Protein AF-A0A1F2XUT4-F1 (afdb_monomer_lite)

Secondary structure (DSSP, 8-state):
--------TT-HHHHHHHHHHHHHHHHHHHHHHHHHHHHHHHHHHHHHHHH-HHHHHHHHHHH-TTEEEPEEEEEEEEEEEEE-TTS-SSS--EEEEEEEEEEEETTEEEEEEEEEEEEEE--STT--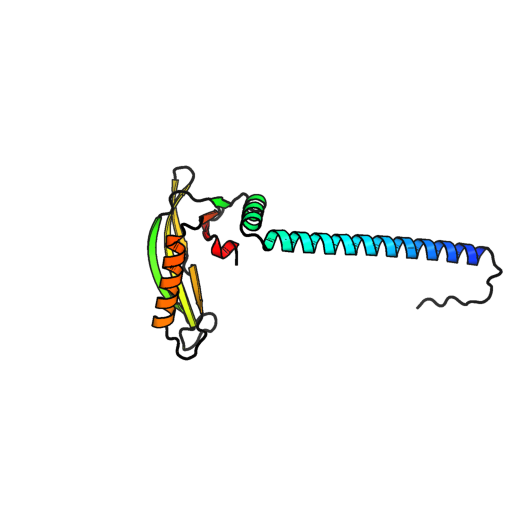HHHHHHHHHHHHHHHHHTTPPEEEETTT--EEEHHHHH-

pLDDT: mean 74.08, std 12.51, range [31.86, 92.56]

Sequence (167 aa):
MYYVNFKSIDNPLNYVLLKIQKNDDRKKMRNYKFYLMFILSTLILIIFITSSPLLKNKFFLMTHSNWVKVNNFKIIETYTYCLSEPWRRGIDRAAYRYIKYEYSFDKRKYIGENEKLFGVYRINLLDNCEKLKEKNEVLWNEYNKNNYPLYANISNSKILTSNDLFK

Foldseek 3Di:
DDDDDPPDPPDVVVVVVVVVVVVVVVVVVVVVVVVVVVVVVVVVVVCVCLVDLVSLVVVCCVVQVLKDWFDPKDWPDKDKDFDPPPPHDDAGFWIFMKTWIWTDDPNDIDIDIDGGHDIQGDPDPPDHSVNRRVVRVVVVVVVVVVCFTKIARNPPRDIDTSVNSND

Structure (mmCIF, N/CA/C/O backbone):
data_AF-A0A1F2XUT4-F1
#
_entry.id   AF-A0A1F2XUT4-F1
#
loop_
_atom_site.group_PDB
_atom_site.id
_atom_site.type_symbol
_atom_site.label_atom_id
_atom_site.label_alt_id
_atom_site.label_comp_id
_atom_site.label_asym_id
_atom_site.label_entity_id
_atom_site.label_seq_id
_atom_site.pdbx_PDB_ins_code
_atom_site.Cartn_x
_atom_site.Cartn_y
_atom_site.Cartn_z
_atom_site.occupancy
_atom_site.B_iso_or_equiv
_atom_site.auth_seq_id
_atom_site.auth_comp_id
_atom_site.auth_asym_id
_atom_site.auth_atom_id
_atom_site.pdbx_PDB_model_num
ATOM 1 N N . MET A 1 1 ? 7.023 -11.546 -53.734 1.00 31.86 1 MET A N 1
ATOM 2 C CA . MET A 1 1 ? 7.971 -11.027 -54.740 1.00 31.86 1 MET A CA 1
ATOM 3 C C . MET A 1 1 ? 7.160 -10.787 -56.006 1.00 31.86 1 MET A C 1
ATOM 5 O O . MET A 1 1 ? 6.759 -11.754 -56.630 1.00 31.86 1 MET A O 1
ATOM 9 N N . TYR A 1 2 ? 6.787 -9.540 -56.303 1.00 33.84 2 TYR A N 1
ATOM 10 C CA . TYR A 1 2 ? 6.060 -9.199 -57.532 1.00 33.84 2 TYR A CA 1
ATOM 11 C C . TYR A 1 2 ? 7.018 -8.412 -58.427 1.00 33.84 2 TYR A C 1
ATOM 13 O O . TYR A 1 2 ? 7.401 -7.296 -58.086 1.00 33.84 2 TYR A O 1
ATOM 21 N N . TYR A 1 3 ? 7.461 -9.032 -59.521 1.00 40.94 3 TYR A N 1
ATOM 22 C CA . TYR A 1 3 ? 8.300 -8.398 -60.536 1.00 40.94 3 TYR A CA 1
ATOM 23 C C . TYR A 1 3 ? 7.416 -7.550 -61.456 1.00 40.94 3 TYR A C 1
ATOM 25 O O . TYR A 1 3 ? 6.581 -8.092 -62.176 1.00 40.94 3 TYR A O 1
ATOM 33 N N . VAL A 1 4 ? 7.612 -6.230 -61.456 1.00 43.34 4 VAL A N 1
ATOM 34 C CA . VAL A 1 4 ? 7.068 -5.342 -62.493 1.00 43.34 4 VAL A CA 1
ATOM 35 C C . VAL A 1 4 ? 8.200 -5.035 -63.469 1.00 43.34 4 VAL A C 1
ATOM 37 O O . VAL A 1 4 ? 9.210 -4.438 -63.099 1.00 43.34 4 VAL A O 1
ATOM 40 N N . ASN A 1 5 ? 8.053 -5.508 -64.705 1.00 43.41 5 ASN A N 1
ATOM 41 C CA . ASN A 1 5 ? 9.029 -5.346 -65.777 1.00 43.41 5 ASN A CA 1
ATOM 42 C C . ASN A 1 5 ? 8.875 -3.945 -66.405 1.00 43.41 5 ASN A C 1
ATOM 44 O O . ASN A 1 5 ? 7.850 -3.641 -67.015 1.00 43.41 5 ASN A O 1
ATOM 48 N N . PHE A 1 6 ? 9.876 -3.077 -66.231 1.00 48.53 6 PHE A N 1
ATOM 49 C CA . PHE A 1 6 ? 9.885 -1.679 -66.687 1.00 48.53 6 PHE A CA 1
ATOM 50 C C . PHE A 1 6 ? 10.208 -1.559 -68.186 1.00 48.53 6 PHE A C 1
ATOM 52 O O . PHE A 1 6 ? 11.231 -0.997 -68.574 1.00 48.53 6 PHE A O 1
ATOM 59 N N . LYS A 1 7 ? 9.336 -2.080 -69.053 1.00 47.75 7 LYS A N 1
ATOM 60 C CA . LYS A 1 7 ? 9.486 -1.928 -70.510 1.00 47.75 7 LYS A CA 1
ATOM 61 C C . LYS A 1 7 ? 8.183 -1.485 -71.189 1.00 47.75 7 LYS A C 1
ATOM 63 O O . LYS A 1 7 ? 7.616 -2.218 -71.978 1.00 47.75 7 LYS A O 1
ATOM 68 N N . SER A 1 8 ? 7.702 -0.292 -70.833 1.00 47.12 8 SER A N 1
ATOM 69 C CA . SER A 1 8 ? 7.083 0.708 -71.734 1.00 47.12 8 SER A CA 1
ATOM 70 C C . SER A 1 8 ? 6.405 1.784 -70.879 1.00 47.12 8 SER A C 1
ATOM 72 O O . SER A 1 8 ? 5.332 1.560 -70.309 1.00 47.12 8 SER A O 1
ATOM 74 N N . ILE A 1 9 ? 7.026 2.957 -70.780 1.00 52.38 9 ILE A N 1
ATOM 75 C CA . ILE A 1 9 ? 6.421 4.140 -70.145 1.00 52.38 9 ILE A CA 1
ATOM 76 C C . ILE A 1 9 ? 5.362 4.777 -71.076 1.00 52.38 9 ILE A C 1
ATOM 78 O O . ILE A 1 9 ? 4.559 5.589 -70.631 1.00 52.38 9 ILE A O 1
ATOM 82 N N . ASP A 1 10 ? 5.263 4.309 -72.325 1.00 56.50 10 ASP A N 1
ATOM 83 C CA . ASP A 1 10 ? 4.400 4.887 -73.365 1.00 56.50 10 ASP A CA 1
ATOM 84 C C . ASP A 1 10 ? 2.971 4.315 -73.399 1.00 56.50 10 ASP A C 1
ATOM 86 O O . ASP A 1 10 ? 2.150 4.747 -74.205 1.00 56.50 10 ASP A O 1
ATOM 90 N N . ASN A 1 11 ? 2.640 3.352 -72.527 1.00 61.28 11 ASN A N 1
ATOM 91 C CA . ASN A 1 11 ? 1.281 2.818 -72.437 1.00 61.28 11 ASN A CA 1
ATOM 92 C C . ASN A 1 11 ? 0.465 3.611 -71.393 1.00 61.28 11 ASN A C 1
ATOM 94 O O . ASN A 1 11 ? 0.761 3.513 -70.193 1.00 61.28 11 ASN A O 1
ATOM 98 N N . PRO A 1 12 ? -0.579 4.365 -71.797 1.00 67.50 12 PRO A N 1
ATOM 99 C CA . PRO A 1 12 ? -1.362 5.208 -70.890 1.00 67.50 12 PRO A CA 1
ATOM 100 C C . PRO A 1 12 ? -1.996 4.421 -69.734 1.00 67.50 12 PRO A C 1
ATOM 102 O O . PRO A 1 12 ? -2.172 4.968 -68.644 1.00 67.50 12 PRO A O 1
ATOM 105 N N . LEU A 1 13 ? -2.264 3.122 -69.919 1.00 64.19 13 LEU A N 1
ATOM 106 C CA . LEU A 1 13 ? -2.796 2.257 -68.864 1.00 64.19 13 LEU A CA 1
ATOM 107 C C . LEU A 1 13 ? -1.794 2.050 -67.711 1.00 64.19 13 LEU A C 1
ATOM 109 O O . LEU A 1 13 ? -2.173 2.107 -66.541 1.00 64.19 13 LEU A O 1
ATOM 113 N N . ASN A 1 14 ? -0.504 1.879 -68.023 1.00 66.25 14 ASN A N 1
ATOM 114 C CA . ASN A 1 14 ? 0.552 1.695 -67.019 1.00 66.25 14 ASN A CA 1
ATOM 115 C C . ASN A 1 14 ? 0.793 2.974 -66.208 1.00 66.25 14 ASN A C 1
ATOM 117 O O . ASN A 1 14 ? 1.021 2.908 -64.999 1.00 66.25 14 ASN A O 1
ATOM 121 N N . TYR A 1 15 ? 0.687 4.143 -66.845 1.00 68.38 15 TYR A N 1
ATOM 122 C CA . TYR A 1 15 ? 0.773 5.432 -66.155 1.00 68.38 15 TYR A CA 1
ATOM 123 C C . TYR A 1 15 ? -0.375 5.620 -65.150 1.00 68.38 15 TYR A C 1
ATOM 125 O O . TYR A 1 15 ? -0.152 6.053 -64.015 1.00 68.38 15 TYR A O 1
ATOM 133 N N . VAL A 1 16 ? -1.602 5.253 -65.534 1.00 72.19 16 VAL A N 1
ATOM 134 C CA . VAL A 1 16 ? -2.776 5.321 -64.651 1.00 72.19 16 VAL A CA 1
ATOM 135 C C . VAL A 1 16 ? -2.636 4.353 -63.473 1.00 72.19 16 VAL A C 1
ATOM 137 O O . VAL A 1 16 ? -2.843 4.766 -62.330 1.00 72.19 16 VAL A O 1
ATOM 140 N N . LEU A 1 17 ? -2.206 3.111 -63.715 1.00 69.31 17 LEU A N 1
ATOM 141 C CA . LEU A 1 17 ? -1.977 2.116 -62.660 1.00 69.31 17 LEU A CA 1
ATOM 142 C C . LEU A 1 17 ? -0.903 2.568 -61.656 1.00 69.31 17 LEU A C 1
ATOM 144 O O . LEU A 1 17 ? -1.135 2.520 -60.447 1.00 69.31 17 LEU A O 1
ATOM 148 N N . LEU A 1 18 ? 0.222 3.117 -62.129 1.00 69.69 18 LEU A N 1
ATOM 149 C CA . LEU A 1 18 ? 1.264 3.693 -61.266 1.00 69.69 18 LEU A CA 1
ATOM 150 C C . LEU A 1 18 ? 0.744 4.866 -60.422 1.00 69.69 18 LEU A C 1
ATOM 152 O O . LEU A 1 18 ? 1.114 5.015 -59.254 1.00 69.69 18 LEU A O 1
ATOM 156 N N . LYS A 1 19 ? -0.131 5.708 -60.985 1.00 70.62 19 LYS A N 1
ATOM 157 C CA . LYS A 1 19 ? -0.723 6.853 -60.278 1.00 70.62 19 LYS A CA 1
ATOM 158 C C . LYS A 1 19 ? -1.718 6.412 -59.200 1.00 70.62 19 LYS A C 1
ATOM 160 O O . LYS A 1 19 ? -1.740 7.016 -58.126 1.00 70.62 19 LYS A O 1
ATOM 165 N N . ILE A 1 20 ? -2.495 5.356 -59.457 1.00 69.94 20 ILE A N 1
ATOM 166 C CA . ILE A 1 20 ? -3.402 4.733 -58.478 1.00 69.94 20 ILE A CA 1
ATOM 167 C C . ILE A 1 20 ? -2.593 4.113 -57.335 1.00 69.94 20 ILE A C 1
ATOM 169 O O . ILE A 1 20 ? -2.848 4.434 -56.176 1.00 69.94 20 ILE A O 1
ATOM 173 N N . GLN A 1 21 ? -1.560 3.328 -57.649 1.00 70.62 21 GLN A N 1
ATOM 174 C CA . GLN A 1 21 ? -0.710 2.683 -56.645 1.00 70.62 21 GLN A CA 1
ATOM 175 C C . GLN A 1 21 ? 0.005 3.713 -55.756 1.00 70.62 21 GLN A C 1
ATOM 177 O O . GLN A 1 21 ? -0.056 3.637 -54.533 1.00 70.62 21 GLN A O 1
ATOM 182 N N . LYS A 1 22 ? 0.554 4.782 -56.348 1.00 67.56 22 LYS A N 1
ATOM 183 C CA . LYS A 1 22 ? 1.181 5.886 -55.599 1.00 67.56 22 LYS A CA 1
ATOM 184 C C . LYS A 1 22 ? 0.184 6.694 -54.754 1.00 67.56 22 LYS A C 1
ATOM 186 O O . LYS A 1 22 ? 0.576 7.338 -53.777 1.00 67.56 22 LYS A O 1
ATOM 191 N N . ASN A 1 23 ? -1.096 6.730 -55.125 1.00 71.38 23 ASN A N 1
ATOM 192 C CA . ASN A 1 23 ? -2.149 7.331 -54.301 1.00 71.38 23 ASN A CA 1
ATOM 193 C C . ASN A 1 23 ? -2.526 6.432 -53.123 1.00 71.38 23 ASN A C 1
ATOM 195 O O . ASN A 1 23 ? -2.696 6.945 -52.014 1.00 71.38 23 ASN A O 1
ATOM 199 N N . ASP A 1 24 ? -2.612 5.124 -53.348 1.00 72.75 24 ASP A N 1
ATOM 200 C CA . ASP A 1 24 ? -2.936 4.150 -52.310 1.00 72.75 24 ASP A CA 1
ATOM 201 C C . ASP A 1 24 ? -1.811 4.051 -51.265 1.00 72.75 24 ASP A C 1
ATOM 203 O O . ASP A 1 24 ? -2.050 4.205 -50.065 1.00 72.75 24 ASP A O 1
ATOM 207 N N . ASP A 1 25 ? -0.552 3.998 -51.712 1.00 72.62 25 ASP A N 1
ATOM 208 C CA . ASP A 1 25 ? 0.625 4.034 -50.836 1.00 72.62 25 ASP A CA 1
ATOM 209 C C . ASP A 1 25 ? 0.674 5.316 -49.987 1.00 72.62 25 ASP A C 1
ATOM 211 O O . ASP A 1 25 ? 0.937 5.272 -48.781 1.00 72.62 25 ASP A O 1
ATOM 215 N N . ARG A 1 26 ? 0.343 6.478 -50.573 1.00 71.56 26 ARG A N 1
ATOM 216 C CA . ARG A 1 26 ? 0.252 7.748 -49.827 1.00 71.56 26 ARG A CA 1
ATOM 217 C C . ARG A 1 26 ? -0.874 7.743 -48.797 1.00 71.56 26 ARG A C 1
ATOM 219 O O . ARG A 1 26 ? -0.703 8.310 -47.715 1.00 71.56 26 ARG A O 1
ATOM 226 N N . LYS A 1 27 ? -2.016 7.125 -49.107 1.00 72.12 27 LYS A N 1
ATOM 227 C CA . LYS A 1 27 ? -3.152 7.001 -48.184 1.00 72.12 27 LYS A CA 1
ATOM 228 C C . LYS A 1 27 ? -2.805 6.066 -47.023 1.00 72.12 27 LYS A C 1
ATOM 230 O O . LYS A 1 27 ? -3.012 6.430 -45.867 1.00 72.12 27 LYS A O 1
ATOM 235 N N . LYS A 1 28 ? -2.163 4.933 -47.313 1.00 73.00 28 LYS A N 1
ATOM 236 C CA . LYS A 1 28 ? -1.655 3.980 -46.317 1.00 73.00 28 LYS A CA 1
ATOM 237 C C . LYS A 1 28 ? -0.612 4.614 -45.394 1.00 73.00 28 LYS A C 1
ATOM 239 O O . LYS A 1 28 ? -0.709 4.485 -44.175 1.00 73.00 28 LYS A O 1
ATOM 244 N N . MET A 1 29 ? 0.329 5.379 -45.948 1.00 72.75 29 MET A N 1
ATOM 245 C CA . MET A 1 29 ? 1.351 6.090 -45.172 1.00 72.75 29 MET A CA 1
ATOM 246 C C . MET A 1 29 ? 0.757 7.209 -44.300 1.00 72.75 29 MET A C 1
ATOM 248 O O . MET A 1 29 ? 1.213 7.422 -43.177 1.00 72.75 29 MET A O 1
ATOM 252 N N . ARG A 1 30 ? -0.288 7.905 -44.774 1.00 78.19 30 ARG A N 1
ATOM 253 C CA . ARG A 1 30 ? -1.028 8.898 -43.975 1.00 78.19 30 ARG A CA 1
ATOM 254 C C . ARG A 1 30 ? -1.756 8.245 -42.801 1.00 78.19 30 ARG A C 1
ATOM 256 O O . ARG A 1 30 ? -1.654 8.746 -41.685 1.00 78.19 30 ARG A O 1
ATOM 263 N N . ASN A 1 31 ? -2.420 7.115 -43.039 1.00 80.88 31 ASN A N 1
ATOM 264 C CA . ASN A 1 31 ? -3.087 6.354 -41.985 1.00 80.88 31 ASN A CA 1
ATOM 265 C C . ASN A 1 31 ? -2.076 5.854 -40.947 1.00 80.88 31 ASN A C 1
ATOM 267 O O . ASN A 1 31 ? -2.300 6.026 -39.755 1.00 80.88 31 ASN A O 1
ATOM 271 N N . TYR A 1 32 ? -0.924 5.330 -41.377 1.00 83.75 32 TYR A N 1
ATOM 272 C CA . TYR A 1 32 ? 0.145 4.918 -40.461 1.00 83.75 32 TYR A CA 1
ATOM 273 C C . TYR A 1 32 ? 0.651 6.074 -39.587 1.00 83.75 32 TYR A C 1
ATOM 275 O O . TYR A 1 32 ? 0.765 5.920 -38.374 1.00 83.75 32 TYR A O 1
ATOM 283 N N . LYS A 1 33 ? 0.894 7.256 -40.172 1.00 86.00 33 LYS A N 1
ATOM 284 C CA . LYS A 1 33 ? 1.276 8.455 -39.406 1.00 86.00 33 LYS A CA 1
ATOM 285 C C . LYS A 1 33 ? 0.211 8.850 -38.382 1.00 86.00 33 LYS A C 1
ATOM 287 O O . LYS A 1 33 ? 0.561 9.218 -37.266 1.00 86.00 33 LYS A O 1
ATOM 292 N N . PHE A 1 34 ? -1.066 8.746 -38.747 1.00 87.75 34 PHE A N 1
ATOM 293 C CA . PHE A 1 34 ? -2.175 9.016 -37.836 1.00 87.75 34 PHE A CA 1
ATOM 294 C C . PHE A 1 34 ? -2.205 8.023 -36.665 1.00 87.75 34 PHE A C 1
ATOM 296 O O . PHE A 1 34 ? -2.259 8.448 -35.514 1.00 87.75 34 PHE A O 1
ATOM 303 N N . TYR A 1 35 ? -2.080 6.717 -36.933 1.00 88.00 35 TYR A N 1
ATOM 304 C CA . TYR A 1 35 ? -1.992 5.695 -35.883 1.00 88.00 35 TYR A CA 1
ATOM 305 C C . TYR A 1 35 ? -0.789 5.910 -34.965 1.00 88.00 35 TYR A C 1
ATOM 307 O O . TYR A 1 35 ? -0.923 5.826 -33.747 1.00 88.00 35 TYR A O 1
ATOM 315 N N . LEU A 1 36 ? 0.374 6.236 -35.532 1.00 90.50 36 LEU A N 1
ATOM 316 C CA . LEU A 1 36 ? 1.581 6.511 -34.759 1.00 90.50 36 LEU A CA 1
ATOM 317 C C . LEU A 1 36 ? 1.383 7.718 -33.828 1.00 90.50 36 LEU A C 1
ATOM 319 O O . LEU A 1 36 ? 1.709 7.639 -32.647 1.00 90.50 36 LEU A O 1
ATOM 323 N N . MET A 1 37 ? 0.809 8.815 -34.339 1.00 92.06 37 MET A N 1
ATOM 324 C CA . MET A 1 37 ? 0.489 9.994 -33.528 1.00 92.06 37 MET A CA 1
ATOM 325 C C . MET A 1 37 ? -0.532 9.688 -32.435 1.00 92.06 37 MET A C 1
ATOM 327 O O . MET A 1 37 ? -0.379 10.170 -31.315 1.00 92.06 37 MET A O 1
ATOM 331 N N . PHE A 1 38 ? -1.540 8.868 -32.734 1.00 91.44 38 PHE A N 1
ATOM 332 C CA . PHE A 1 38 ? -2.521 8.439 -31.747 1.00 91.44 38 PHE A CA 1
ATOM 333 C C . PHE A 1 38 ? -1.849 7.655 -30.611 1.00 91.44 38 PHE A C 1
ATOM 335 O O . PHE A 1 38 ? -1.992 8.031 -29.450 1.00 91.44 38 PHE A O 1
ATOM 342 N N . ILE A 1 39 ? -1.023 6.653 -30.932 1.00 91.75 39 ILE A N 1
ATOM 343 C CA . ILE A 1 39 ? -0.273 5.866 -29.939 1.00 91.75 39 ILE A CA 1
ATOM 344 C C . ILE A 1 39 ? 0.627 6.773 -29.086 1.00 91.75 39 ILE A C 1
ATOM 346 O O . ILE A 1 39 ? 0.571 6.718 -27.857 1.00 91.75 39 ILE A O 1
ATOM 350 N N . LEU A 1 40 ? 1.399 7.665 -29.714 1.00 92.56 40 LEU A N 1
ATOM 351 C CA . LEU A 1 40 ? 2.242 8.639 -29.011 1.00 92.56 40 LEU A CA 1
ATOM 352 C C . LEU A 1 40 ? 1.427 9.530 -28.068 1.00 92.56 40 LEU A C 1
ATOM 354 O O . LEU A 1 40 ? 1.808 9.709 -26.913 1.00 92.56 40 LEU A O 1
ATOM 358 N N . SER A 1 41 ? 0.280 10.038 -28.523 1.00 91.94 41 SER A N 1
ATOM 359 C CA . SER A 1 41 ? -0.597 10.871 -27.694 1.00 91.94 41 SER A CA 1
ATOM 360 C C . SER A 1 41 ? -1.142 10.109 -26.484 1.00 91.94 41 SER A C 1
ATOM 362 O O . SER A 1 41 ? -1.151 10.647 -25.377 1.00 91.94 41 SER A O 1
ATOM 364 N N . THR A 1 42 ? -1.511 8.834 -26.658 1.00 89.44 42 THR A N 1
ATOM 365 C CA . THR A 1 42 ? -2.000 7.995 -25.556 1.00 89.44 42 THR A CA 1
ATOM 366 C C . THR A 1 42 ? -0.905 7.695 -24.538 1.00 89.44 42 THR A C 1
ATOM 368 O O . THR A 1 42 ? -1.160 7.770 -23.340 1.00 89.44 42 THR A O 1
ATOM 371 N N . LEU A 1 43 ? 0.330 7.446 -24.985 1.00 90.25 43 LEU A N 1
ATOM 372 C CA . LEU A 1 43 ? 1.477 7.236 -24.099 1.00 90.25 43 LEU A CA 1
ATOM 373 C C . LEU A 1 43 ? 1.779 8.480 -23.260 1.00 90.25 43 LEU A C 1
ATOM 375 O O . LEU A 1 43 ? 1.971 8.369 -22.052 1.00 90.25 43 LEU A O 1
ATOM 379 N N . ILE A 1 44 ? 1.762 9.663 -23.877 1.00 89.75 44 ILE A N 1
ATOM 380 C CA . ILE A 1 44 ? 1.977 10.934 -23.172 1.00 89.75 44 ILE A CA 1
ATOM 381 C C . ILE A 1 44 ? 0.889 11.155 -22.113 1.00 89.75 44 ILE A C 1
ATOM 383 O O . ILE A 1 44 ? 1.199 11.524 -20.981 1.00 89.75 44 ILE A O 1
ATOM 387 N N . LEU A 1 45 ? -0.374 10.879 -22.451 1.00 86.06 45 LEU A N 1
ATOM 388 C CA . LEU A 1 45 ? -1.497 10.958 -21.514 1.00 86.06 45 LEU A CA 1
ATOM 389 C C . LEU A 1 45 ? -1.332 10.002 -20.329 1.00 86.06 45 LEU A C 1
ATOM 391 O O . LEU A 1 45 ? -1.521 10.414 -19.186 1.00 86.06 45 LEU A O 1
ATOM 395 N N . ILE A 1 46 ? -0.939 8.750 -20.583 1.00 85.31 46 ILE A N 1
ATOM 396 C CA . ILE A 1 46 ? -0.681 7.762 -19.527 1.00 85.31 46 ILE A CA 1
ATOM 397 C C . ILE A 1 46 ? 0.429 8.263 -18.599 1.00 85.31 46 ILE A C 1
ATOM 399 O O . ILE A 1 46 ? 0.241 8.288 -17.383 1.00 85.31 46 ILE A O 1
ATOM 403 N N . ILE A 1 47 ? 1.548 8.737 -19.157 1.00 85.50 47 ILE A N 1
ATOM 404 C CA . ILE A 1 47 ? 2.666 9.284 -18.375 1.00 85.50 47 ILE A CA 1
ATOM 405 C C . ILE A 1 47 ? 2.184 10.449 -17.503 1.00 85.50 47 ILE A C 1
ATOM 407 O O . ILE A 1 47 ? 2.457 10.469 -16.304 1.00 85.50 47 ILE A O 1
ATOM 411 N N . PHE A 1 48 ? 1.407 11.373 -18.070 1.00 82.44 48 PHE A N 1
ATOM 412 C CA . PHE A 1 48 ? 0.888 12.540 -17.357 1.00 82.44 48 PHE A CA 1
ATOM 413 C C . PHE A 1 48 ? -0.074 12.176 -16.214 1.00 82.44 48 PHE A C 1
ATOM 415 O O . PHE A 1 48 ? -0.046 12.794 -15.152 1.00 82.44 48 PHE A O 1
ATOM 422 N N . ILE A 1 49 ? -0.909 11.149 -16.398 1.00 78.06 49 ILE A N 1
ATOM 423 C CA . ILE A 1 49 ? -1.802 10.653 -15.342 1.00 78.06 49 ILE A CA 1
ATOM 424 C C . ILE A 1 49 ? -0.996 9.958 -14.236 1.00 78.06 49 ILE A C 1
ATOM 426 O O . ILE A 1 49 ? -1.290 10.146 -13.056 1.00 78.06 49 ILE A O 1
ATOM 430 N N . THR A 1 50 ? 0.025 9.174 -14.596 1.00 76.38 50 THR A N 1
ATOM 431 C CA . THR A 1 50 ? 0.837 8.421 -13.622 1.00 76.38 50 THR A CA 1
ATOM 432 C C . THR A 1 50 ? 1.828 9.275 -12.831 1.00 76.38 50 THR A C 1
ATOM 434 O O . THR A 1 50 ? 2.187 8.886 -11.722 1.00 76.38 50 THR A O 1
ATOM 437 N N . SER A 1 51 ? 2.253 10.428 -13.355 1.00 76.50 51 SER A N 1
ATOM 438 C CA . SER A 1 51 ? 3.272 11.278 -12.725 1.00 76.50 51 SER A CA 1
ATOM 439 C C . SER A 1 51 ? 2.753 12.102 -11.546 1.00 76.50 51 SER A C 1
ATOM 441 O O . SER A 1 51 ? 3.528 12.464 -10.662 1.00 76.50 51 SER A O 1
ATOM 443 N N . SER A 1 52 ? 1.451 12.399 -11.506 1.00 75.38 52 SER A N 1
ATOM 444 C CA . SER A 1 52 ? 0.845 13.192 -10.436 1.00 75.38 52 SER A CA 1
ATOM 445 C C . SER A 1 52 ? 0.008 12.317 -9.500 1.00 75.38 52 SER A C 1
ATOM 447 O O . SER A 1 52 ? -0.974 11.715 -9.945 1.00 75.38 52 SER A O 1
ATOM 449 N N . PRO A 1 53 ? 0.298 12.301 -8.186 1.00 69.56 53 PRO A N 1
ATOM 450 C CA . PRO A 1 53 ? -0.465 11.504 -7.226 1.00 69.56 53 PRO A CA 1
ATOM 451 C C . PRO A 1 53 ? -1.941 11.926 -7.157 1.00 69.56 53 PRO A C 1
ATOM 453 O O . PRO A 1 53 ? -2.822 11.090 -6.961 1.00 69.56 53 PRO A O 1
ATOM 456 N N . LEU A 1 54 ? -2.242 13.210 -7.389 1.00 72.88 54 LEU A N 1
ATOM 457 C CA . LEU A 1 54 ? -3.615 13.720 -7.404 1.00 72.88 54 LEU A CA 1
ATOM 458 C C . LEU A 1 54 ? -4.411 13.186 -8.608 1.00 72.88 54 LEU A C 1
ATOM 460 O O . LEU A 1 54 ? -5.558 12.760 -8.456 1.00 72.88 54 LEU A O 1
ATOM 464 N N . LEU A 1 55 ? -3.808 13.213 -9.802 1.00 75.06 55 LEU A N 1
ATOM 465 C CA . LEU A 1 55 ? -4.432 12.721 -11.036 1.00 75.06 55 LEU A CA 1
ATOM 466 C C . LEU A 1 55 ? -4.573 11.199 -11.008 1.00 75.06 55 LEU A C 1
ATOM 468 O O . LEU A 1 55 ? -5.653 10.694 -11.313 1.00 75.06 55 LEU A O 1
ATOM 472 N N . LYS A 1 56 ? -3.538 10.486 -10.549 1.00 72.31 56 LYS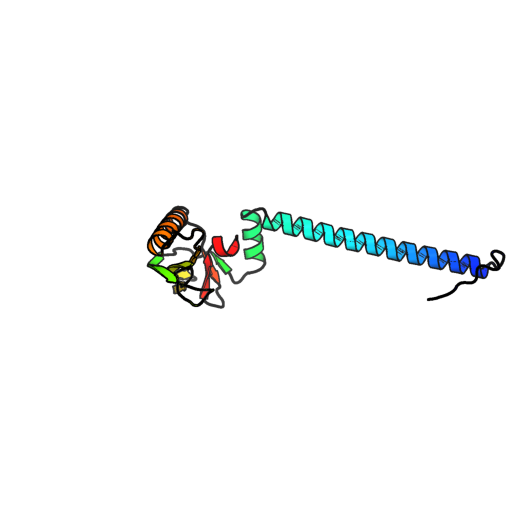 A N 1
ATOM 473 C CA . LYS A 1 56 ? -3.555 9.031 -10.346 1.00 72.31 56 LYS A CA 1
ATOM 474 C C . LYS A 1 56 ? -4.699 8.627 -9.404 1.00 72.31 56 LYS A C 1
ATOM 476 O O . LYS A 1 56 ? -5.454 7.714 -9.727 1.00 72.31 56 LYS A O 1
ATOM 481 N N . ASN A 1 57 ? -4.916 9.366 -8.308 1.00 71.50 57 ASN A N 1
ATOM 482 C CA . ASN A 1 57 ? -6.025 9.111 -7.380 1.00 71.50 57 ASN A CA 1
ATOM 483 C C . ASN A 1 57 ? -7.409 9.343 -8.013 1.00 71.50 57 ASN A C 1
ATOM 485 O O . ASN A 1 57 ? -8.304 8.509 -7.882 1.00 71.50 57 ASN A O 1
ATOM 489 N N . LYS A 1 58 ? -7.596 10.467 -8.720 1.00 78.56 58 LYS A N 1
ATOM 490 C CA . LYS A 1 58 ? -8.866 10.763 -9.408 1.00 78.56 58 LYS A CA 1
ATOM 491 C C . LYS A 1 58 ? -9.188 9.722 -10.479 1.00 78.56 58 LYS A C 1
ATOM 493 O O . LYS A 1 58 ? -10.325 9.268 -10.565 1.00 78.56 58 LYS A O 1
ATOM 498 N N . PHE A 1 59 ? -8.192 9.331 -11.269 1.00 80.06 59 PHE A N 1
ATOM 499 C CA . PHE A 1 59 ? -8.350 8.321 -12.310 1.00 80.06 59 PHE A CA 1
ATOM 500 C C . PHE A 1 59 ? -8.662 6.938 -11.725 1.00 80.06 59 PHE A C 1
ATOM 502 O O . PHE A 1 59 ? -9.528 6.232 -12.243 1.00 80.06 59 PHE A O 1
ATOM 509 N N . PHE A 1 60 ? -8.017 6.569 -10.613 1.00 77.56 60 PHE A N 1
ATOM 510 C CA . PHE A 1 60 ? -8.313 5.331 -9.892 1.00 77.56 60 PHE A CA 1
ATOM 511 C C . PHE A 1 60 ? -9.774 5.276 -9.434 1.00 77.56 60 PHE A C 1
ATOM 513 O O . PHE A 1 60 ? -10.478 4.330 -9.770 1.00 77.56 60 PHE A O 1
ATOM 520 N N . LEU A 1 61 ? -10.264 6.321 -8.761 1.00 76.12 61 LEU A N 1
ATOM 521 C CA . LEU A 1 61 ? -11.662 6.389 -8.316 1.00 76.12 61 LEU A CA 1
ATOM 522 C C . LEU A 1 61 ? -12.661 6.360 -9.481 1.00 76.12 61 LEU A C 1
ATOM 524 O O . LEU A 1 61 ? -13.723 5.758 -9.361 1.00 76.12 61 LEU A O 1
ATOM 528 N N . MET A 1 62 ? -12.316 6.980 -10.615 1.00 79.19 62 MET A N 1
ATOM 529 C CA . MET A 1 62 ? -13.168 6.982 -11.808 1.00 79.19 62 MET A CA 1
ATOM 530 C C . MET A 1 62 ? -13.260 5.598 -12.466 1.00 79.19 62 MET A C 1
ATOM 532 O O . MET A 1 62 ? -14.324 5.208 -12.934 1.00 79.19 62 MET A O 1
ATOM 536 N N . THR A 1 63 ? -12.151 4.859 -12.519 1.00 79.75 63 THR A N 1
ATOM 537 C CA . THR A 1 63 ? -12.082 3.535 -13.165 1.00 79.75 63 THR A CA 1
ATOM 538 C C . THR A 1 63 ? -12.528 2.398 -12.253 1.00 79.75 63 THR A C 1
ATOM 540 O O . THR A 1 63 ? -12.992 1.368 -12.734 1.00 79.75 63 THR A O 1
ATOM 543 N N . HIS A 1 64 ? -12.412 2.583 -10.941 1.00 75.06 64 HIS A N 1
ATOM 544 C CA . HIS A 1 64 ? -12.689 1.569 -9.939 1.00 75.06 64 HIS A CA 1
ATOM 545 C C . HIS A 1 64 ? -13.784 2.047 -8.974 1.00 75.06 64 HIS A C 1
ATOM 547 O O . HIS A 1 64 ? -13.550 2.210 -7.779 1.00 75.06 64 HIS A O 1
ATOM 553 N N . SER A 1 65 ? -15.005 2.221 -9.489 1.00 73.12 65 SER A N 1
ATOM 554 C CA . SER A 1 65 ? -16.173 2.737 -8.746 1.00 73.12 65 SER A CA 1
ATOM 555 C C . SER A 1 65 ? -16.517 1.969 -7.465 1.00 73.12 65 SER A C 1
ATOM 557 O O . SER A 1 65 ? -17.161 2.507 -6.570 1.00 73.12 65 SER A O 1
ATOM 559 N N . ASN A 1 66 ? -16.088 0.709 -7.366 1.00 74.50 66 ASN A N 1
ATOM 560 C CA . ASN A 1 66 ? -16.317 -0.139 -6.195 1.00 74.50 66 ASN A CA 1
ATOM 561 C C . ASN A 1 66 ? -15.385 0.202 -5.022 1.00 74.50 66 ASN A C 1
ATOM 563 O O . ASN A 1 66 ? -15.530 -0.380 -3.948 1.00 74.50 66 ASN A O 1
ATOM 567 N N . TRP A 1 67 ? -14.418 1.102 -5.214 1.00 75.00 67 TRP A N 1
ATOM 568 C CA . TRP A 1 67 ? -13.509 1.555 -4.169 1.00 75.00 67 TRP A CA 1
ATOM 569 C C . TRP A 1 67 ? -14.006 2.853 -3.569 1.00 75.00 67 TRP A C 1
ATOM 571 O O . TRP A 1 67 ? -14.140 3.864 -4.257 1.00 75.00 67 TRP A O 1
ATOM 581 N N . VAL A 1 68 ? -14.229 2.840 -2.260 1.00 71.25 68 VAL A N 1
ATOM 582 C CA . VAL A 1 68 ? -14.669 4.026 -1.533 1.00 71.25 68 VAL A CA 1
ATOM 583 C C . VAL A 1 68 ? -13.661 4.386 -0.464 1.00 71.25 68 VAL A C 1
ATOM 585 O O . VAL A 1 68 ? -13.054 3.523 0.177 1.00 71.25 68 VAL A O 1
ATOM 588 N N . LYS A 1 69 ? -13.460 5.696 -0.304 1.00 73.31 69 LYS A N 1
ATOM 589 C CA . LYS A 1 69 ? -12.630 6.245 0.759 1.00 73.31 69 LYS A CA 1
ATOM 590 C C . LYS A 1 69 ? -13.250 5.875 2.100 1.00 73.31 69 LYS A C 1
ATOM 592 O O . LYS A 1 69 ? -14.412 6.175 2.368 1.00 73.31 69 LYS A O 1
ATOM 597 N N . VAL A 1 70 ? -12.455 5.233 2.936 1.00 70.25 70 VAL A N 1
ATOM 598 C CA . VAL A 1 70 ? -12.882 4.760 4.241 1.00 70.25 70 VAL A CA 1
ATOM 599 C C . VAL A 1 70 ? -12.749 5.895 5.248 1.00 70.25 70 VAL A C 1
ATOM 601 O O . VAL A 1 70 ? -11.667 6.456 5.422 1.00 70.25 70 VAL A O 1
ATOM 604 N N . ASN A 1 71 ? -13.851 6.221 5.920 1.00 63.75 71 ASN A N 1
ATOM 605 C CA . ASN A 1 71 ? -13.861 7.162 7.036 1.00 63.75 71 ASN A CA 1
ATOM 606 C C . ASN A 1 71 ? -13.773 6.375 8.356 1.00 63.75 71 ASN A C 1
ATOM 608 O O . ASN A 1 71 ? -14.342 5.288 8.465 1.00 63.75 71 ASN A O 1
ATOM 612 N N . ASN A 1 72 ? -13.090 6.932 9.361 1.00 68.69 72 ASN A N 1
ATOM 613 C CA . ASN A 1 72 ? -12.936 6.340 10.700 1.00 68.69 72 ASN A CA 1
ATOM 614 C C . ASN A 1 72 ? -12.272 4.953 10.698 1.00 68.69 72 ASN A C 1
ATOM 616 O O . ASN A 1 72 ? -12.800 3.985 11.244 1.00 68.69 72 ASN A O 1
ATOM 620 N N . PHE A 1 73 ? -11.103 4.865 10.069 1.00 75.88 73 PHE A N 1
ATOM 621 C CA . PHE A 1 73 ? -10.238 3.697 10.171 1.00 75.88 73 PHE A CA 1
ATOM 622 C C . PHE A 1 73 ? -9.563 3.646 11.545 1.00 75.88 73 PHE A C 1
ATOM 624 O O . PHE A 1 73 ? -8.982 4.638 11.990 1.00 75.88 73 PHE A O 1
ATOM 631 N N . LYS A 1 74 ? -9.606 2.486 12.200 1.00 80.38 74 LYS A N 1
ATOM 632 C CA . LYS A 1 74 ? -8.948 2.246 13.485 1.00 80.38 74 LYS A CA 1
ATOM 633 C C . LYS A 1 74 ? -8.099 0.986 13.405 1.00 80.38 74 LYS A C 1
ATOM 635 O O . LYS A 1 74 ? -8.606 -0.086 13.096 1.00 80.38 74 LYS A O 1
ATOM 640 N N . ILE A 1 75 ? -6.819 1.098 13.741 1.00 80.75 75 ILE A N 1
ATOM 641 C CA . ILE A 1 75 ? -5.937 -0.065 13.887 1.00 80.75 75 ILE A CA 1
ATOM 642 C C . ILE A 1 75 ? -6.292 -0.763 15.202 1.00 80.75 75 ILE A C 1
ATOM 644 O O . ILE A 1 75 ? -6.316 -0.128 16.256 1.00 80.75 75 ILE A O 1
ATOM 648 N N . ILE A 1 76 ? -6.607 -2.053 15.120 1.00 85.06 76 ILE A N 1
ATOM 649 C CA . ILE A 1 76 ? -6.918 -2.910 16.270 1.00 85.06 76 ILE A CA 1
ATOM 650 C C . ILE A 1 76 ? -5.641 -3.593 16.750 1.00 85.06 76 ILE A C 1
ATOM 652 O O . ILE A 1 76 ? -5.345 -3.592 17.939 1.00 85.06 76 ILE A O 1
ATOM 656 N N . GLU A 1 77 ? -4.884 -4.159 15.813 1.00 86.62 77 GLU A N 1
ATOM 657 C CA . GLU A 1 77 ? -3.677 -4.924 16.098 1.00 86.62 77 GLU A CA 1
ATOM 658 C C . GLU A 1 77 ? -2.654 -4.686 14.997 1.00 86.62 77 GLU A C 1
ATOM 660 O O . GLU A 1 77 ? -2.995 -4.541 13.820 1.00 86.62 77 GLU A O 1
ATOM 665 N N . THR A 1 78 ? -1.383 -4.634 15.374 1.00 86.06 78 THR A N 1
ATOM 666 C CA . THR A 1 78 ? -0.299 -4.549 14.409 1.00 86.06 78 THR A CA 1
ATOM 667 C C . THR A 1 78 ? 0.970 -5.149 14.984 1.00 86.06 78 THR A C 1
ATOM 669 O O . THR A 1 78 ? 1.295 -4.931 16.149 1.00 86.06 78 THR A O 1
ATOM 672 N N . TYR A 1 79 ? 1.693 -5.898 14.160 1.00 88.69 79 TYR A N 1
ATOM 673 C CA . TYR A 1 79 ? 3.009 -6.414 14.510 1.00 88.69 79 TYR A CA 1
ATOM 674 C C . TYR A 1 79 ? 3.866 -6.564 13.257 1.00 88.69 79 TYR A C 1
ATOM 676 O O . TYR A 1 79 ? 3.359 -6.694 12.140 1.00 88.69 79 TYR A O 1
ATOM 684 N N . THR A 1 80 ? 5.183 -6.544 13.442 1.00 89.69 80 THR A N 1
ATOM 685 C CA . THR A 1 80 ? 6.142 -6.762 12.358 1.00 89.69 80 THR A CA 1
ATOM 686 C C . THR A 1 80 ? 6.746 -8.153 12.473 1.00 89.69 80 THR A C 1
ATOM 688 O O . THR A 1 80 ? 7.223 -8.560 13.537 1.00 89.69 80 THR A O 1
ATOM 691 N N . TYR A 1 81 ? 6.786 -8.879 11.364 1.00 88.75 81 TYR A N 1
ATOM 692 C CA . TYR A 1 81 ? 7.366 -10.213 11.297 1.00 88.75 81 TYR A CA 1
ATOM 693 C C . TYR A 1 81 ? 8.292 -10.337 10.091 1.00 88.75 81 TYR A C 1
ATOM 695 O O . TYR A 1 81 ? 8.170 -9.596 9.117 1.00 88.75 81 TYR A O 1
ATOM 703 N N . CYS A 1 82 ? 9.253 -11.251 10.180 1.00 88.81 82 CYS A N 1
ATOM 704 C CA . CYS A 1 82 ? 10.195 -11.502 9.101 1.00 88.81 82 CYS A CA 1
ATOM 705 C C . CYS A 1 82 ? 9.800 -12.748 8.319 1.00 88.81 82 CYS A C 1
ATOM 707 O O . CYS A 1 82 ? 9.237 -13.694 8.867 1.00 88.81 82 CYS A O 1
ATOM 709 N N . LEU A 1 83 ? 10.094 -12.725 7.026 1.00 84.56 83 LEU A N 1
ATOM 710 C CA . LEU A 1 83 ? 9.910 -13.841 6.117 1.00 84.56 83 LEU A CA 1
ATOM 711 C C . LEU A 1 83 ? 11.151 -13.991 5.239 1.00 84.56 83 LEU A C 1
ATOM 713 O O . LEU A 1 83 ? 11.800 -13.020 4.837 1.00 84.56 83 LEU A O 1
ATOM 717 N N . SER A 1 84 ? 11.449 -15.235 4.877 1.00 77.44 84 SER A N 1
ATOM 718 C CA . SER A 1 84 ? 12.471 -15.552 3.874 1.00 77.44 84 SER A CA 1
ATOM 719 C C . SER A 1 84 ? 11.953 -15.391 2.433 1.00 77.44 84 SER A C 1
ATOM 721 O O . SER A 1 84 ? 12.736 -15.392 1.484 1.00 77.44 84 SER A O 1
ATOM 723 N N . GLU A 1 85 ? 10.637 -15.245 2.243 1.00 67.19 85 GLU A N 1
ATOM 724 C CA . GLU A 1 85 ? 10.016 -15.087 0.924 1.00 67.19 85 GLU A CA 1
ATOM 725 C C . GLU A 1 85 ? 10.541 -13.859 0.151 1.00 67.19 85 GLU A C 1
ATOM 727 O O . GLU A 1 85 ? 10.850 -12.831 0.757 1.00 67.19 85 GLU A O 1
ATOM 732 N N . PRO A 1 86 ? 10.651 -13.946 -1.193 1.00 59.06 86 PRO A N 1
ATOM 733 C CA . PRO A 1 86 ? 10.208 -15.050 -2.062 1.00 59.06 86 PRO A CA 1
ATOM 734 C C . PRO A 1 86 ? 11.171 -16.255 -2.134 1.00 59.06 86 PRO A C 1
ATOM 736 O O . PRO A 1 86 ? 10.862 -17.248 -2.791 1.00 59.06 86 PRO A O 1
ATOM 739 N N . TRP A 1 87 ? 12.316 -16.226 -1.444 1.00 60.97 87 TRP A N 1
ATOM 740 C CA . TRP A 1 87 ? 13.350 -17.264 -1.538 1.00 60.97 87 TRP A CA 1
ATOM 741 C C . TRP A 1 87 ? 13.327 -18.181 -0.301 1.00 60.97 87 TRP A C 1
ATOM 743 O O . TRP A 1 87 ? 13.879 -17.861 0.744 1.00 60.97 87 TRP A O 1
ATOM 753 N N . ARG A 1 88 ? 12.689 -19.354 -0.422 1.00 58.62 88 ARG A N 1
ATOM 754 C CA . ARG A 1 88 ? 12.272 -20.267 0.672 1.00 58.62 88 ARG A CA 1
ATOM 755 C C . ARG A 1 88 ? 13.347 -20.817 1.644 1.00 58.62 88 ARG A C 1
ATOM 757 O O . ARG A 1 88 ? 13.004 -21.690 2.436 1.00 58.62 88 ARG A O 1
ATOM 764 N N . ARG A 1 89 ? 14.625 -20.409 1.619 1.00 62.41 89 ARG A N 1
ATOM 765 C CA . ARG A 1 89 ? 15.663 -21.018 2.486 1.00 62.41 89 ARG A CA 1
ATOM 766 C C . ARG A 1 89 ? 16.609 -20.022 3.172 1.00 62.41 89 ARG A C 1
ATOM 768 O O . ARG A 1 89 ? 17.310 -19.257 2.513 1.00 62.41 89 ARG A O 1
ATOM 775 N N . GLY A 1 90 ? 16.695 -20.161 4.500 1.00 66.06 90 GLY A N 1
ATOM 776 C CA . GLY A 1 90 ? 17.890 -19.935 5.324 1.00 66.06 90 GLY A CA 1
ATOM 777 C C . GLY A 1 90 ? 18.079 -18.556 5.954 1.00 66.06 90 GLY A C 1
ATOM 778 O O . GLY A 1 90 ? 18.698 -18.476 7.008 1.00 66.06 90 GLY A O 1
ATOM 779 N N . ILE A 1 91 ? 17.587 -17.474 5.343 1.00 71.06 91 ILE A N 1
ATOM 780 C CA . ILE A 1 91 ? 17.787 -16.120 5.879 1.00 71.06 91 ILE A CA 1
ATOM 781 C C . ILE A 1 91 ? 16.523 -15.286 5.700 1.00 71.06 91 ILE A C 1
ATOM 783 O O . ILE A 1 91 ? 15.955 -15.257 4.608 1.00 71.06 91 ILE A O 1
ATOM 787 N N . ASP A 1 92 ? 16.126 -14.569 6.749 1.00 71.62 92 ASP A N 1
ATOM 788 C CA . ASP A 1 92 ? 15.087 -13.546 6.677 1.00 71.62 92 ASP A CA 1
ATOM 789 C C . ASP A 1 92 ? 15.491 -12.456 5.685 1.00 71.62 92 ASP A C 1
ATOM 791 O O . ASP A 1 92 ? 16.499 -11.762 5.853 1.00 71.62 92 ASP A O 1
ATOM 795 N N . ARG A 1 93 ? 14.719 -12.343 4.602 1.00 78.25 93 ARG A N 1
ATOM 796 C CA . ARG A 1 93 ? 14.998 -11.418 3.497 1.00 78.25 93 ARG A CA 1
ATOM 797 C C . ARG A 1 93 ? 14.045 -10.245 3.458 1.00 78.25 93 ARG A C 1
ATOM 799 O O . ARG A 1 93 ? 14.334 -9.280 2.756 1.00 78.25 93 ARG A O 1
ATOM 806 N N . ALA A 1 94 ? 12.945 -10.313 4.190 1.00 85.81 94 ALA A N 1
ATOM 807 C CA . ALA A 1 94 ? 12.012 -9.217 4.287 1.00 85.81 94 ALA A CA 1
ATOM 808 C C . ALA A 1 94 ? 11.369 -9.152 5.670 1.00 85.81 94 ALA A C 1
ATOM 810 O O . ALA A 1 94 ? 11.148 -10.183 6.302 1.00 85.81 94 ALA A O 1
ATOM 811 N N . ALA A 1 95 ? 11.039 -7.941 6.105 1.00 88.44 95 ALA A N 1
ATOM 812 C CA . ALA A 1 95 ? 10.114 -7.695 7.201 1.00 88.44 95 ALA A CA 1
ATOM 813 C C . ALA A 1 95 ? 8.804 -7.136 6.640 1.00 88.44 95 ALA A C 1
ATOM 815 O O . ALA A 1 95 ? 8.820 -6.186 5.853 1.00 88.44 95 ALA A O 1
ATOM 816 N N . TYR A 1 96 ? 7.688 -7.724 7.056 1.00 87.19 96 TYR A N 1
ATOM 817 C CA . TYR A 1 96 ? 6.336 -7.324 6.689 1.00 87.19 96 TYR A CA 1
ATOM 818 C C . TYR A 1 96 ? 5.573 -6.863 7.925 1.00 87.19 96 TYR A C 1
ATOM 820 O O . TYR A 1 96 ? 5.811 -7.346 9.037 1.00 87.19 96 TYR A O 1
ATOM 828 N N . ARG A 1 97 ? 4.639 -5.935 7.722 1.00 85.50 97 ARG A N 1
ATOM 829 C CA . ARG A 1 97 ? 3.719 -5.475 8.756 1.00 85.50 97 ARG A CA 1
ATOM 830 C C . ARG A 1 97 ? 2.386 -6.192 8.590 1.00 85.50 97 ARG A C 1
ATOM 832 O O . ARG A 1 97 ? 1.714 -6.043 7.570 1.00 85.50 97 ARG A O 1
ATOM 839 N N . TYR A 1 98 ? 1.984 -6.905 9.631 1.00 86.44 98 TYR A N 1
ATOM 840 C CA . TYR A 1 98 ? 0.602 -7.318 9.788 1.00 86.44 98 TYR A CA 1
ATOM 841 C C . TYR A 1 98 ? -0.204 -6.153 10.366 1.00 86.44 98 TYR A C 1
ATOM 843 O O . TYR A 1 98 ? 0.235 -5.483 11.314 1.00 86.44 98 TYR A O 1
ATOM 851 N N . ILE A 1 99 ? -1.393 -5.926 9.813 1.00 83.19 99 ILE A N 1
ATOM 852 C CA . ILE A 1 99 ? -2.390 -5.038 10.405 1.00 83.19 99 ILE A CA 1
ATOM 853 C C . ILE A 1 99 ? -3.758 -5.712 10.465 1.00 83.19 99 ILE A C 1
ATOM 855 O O . ILE A 1 99 ? -4.241 -6.267 9.480 1.00 83.19 99 ILE A O 1
ATOM 859 N N . LYS A 1 100 ? -4.416 -5.564 11.610 1.00 84.50 100 LYS A N 1
ATOM 860 C CA . LYS A 1 100 ? -5.849 -5.777 11.788 1.00 84.50 100 LYS A CA 1
ATOM 861 C C . LYS A 1 100 ? -6.500 -4.442 12.071 1.00 84.50 100 LYS A C 1
ATOM 863 O O . LYS A 1 100 ? -6.012 -3.669 12.899 1.00 84.50 100 LYS A O 1
ATOM 868 N N . TYR A 1 101 ? -7.603 -4.163 11.403 1.00 79.12 101 TYR A N 1
ATOM 869 C CA . TYR A 1 101 ? -8.236 -2.857 11.474 1.00 79.12 101 TYR A CA 1
ATOM 870 C C . TYR A 1 101 ? -9.755 -2.955 11.435 1.00 79.12 101 TYR A C 1
ATOM 872 O O . TYR A 1 101 ? -10.334 -3.863 10.843 1.00 79.12 101 TYR A O 1
ATOM 880 N N . GLU A 1 102 ? -10.388 -1.974 12.064 1.00 81.75 102 GLU A N 1
ATOM 881 C CA . GLU A 1 102 ? -11.816 -1.717 12.004 1.00 81.75 102 GLU A CA 1
ATOM 882 C C . GLU A 1 102 ? -12.060 -0.531 11.074 1.00 81.75 102 GLU A C 1
ATOM 884 O O . GLU A 1 102 ? -11.330 0.466 11.101 1.00 81.75 102 GLU A O 1
ATOM 889 N N . TYR A 1 103 ? -13.115 -0.614 10.275 1.00 77.19 103 TYR A N 1
ATOM 890 C CA . TYR A 1 103 ? -13.611 0.532 9.538 1.00 77.19 103 TYR A CA 1
ATOM 891 C C . TYR A 1 103 ? -15.128 0.576 9.477 1.00 77.19 103 TYR A C 1
ATOM 893 O O . TYR A 1 103 ? -15.802 -0.449 9.566 1.00 77.19 103 TYR A O 1
ATOM 901 N N . SER A 1 104 ? -15.669 1.782 9.299 1.00 73.94 104 SER A N 1
ATOM 902 C CA . SER A 1 104 ? -17.102 1.986 9.112 1.00 73.94 104 SER A CA 1
ATOM 903 C C . SER A 1 104 ? -17.434 2.357 7.672 1.00 73.94 104 SER A C 1
ATOM 905 O O . SER A 1 104 ? -16.869 3.305 7.125 1.00 73.94 104 SER A O 1
ATOM 907 N N . PHE A 1 105 ? -18.391 1.649 7.081 1.00 72.31 105 PHE A N 1
ATOM 908 C CA . PHE A 1 105 ? -18.978 1.983 5.788 1.00 72.31 105 PHE A CA 1
ATOM 909 C C . PHE A 1 105 ? -20.486 1.724 5.834 1.00 72.31 105 PHE A C 1
ATOM 911 O O . PHE A 1 105 ? -20.918 0.710 6.374 1.00 72.31 105 PHE A O 1
ATOM 918 N N . ASP A 1 106 ? -21.289 2.656 5.317 1.00 74.19 106 ASP A N 1
ATOM 919 C CA . ASP A 1 106 ? -22.760 2.576 5.345 1.00 74.19 106 ASP A CA 1
ATOM 920 C C . ASP A 1 106 ? -23.335 2.229 6.738 1.00 74.19 106 ASP A C 1
ATOM 922 O O . ASP A 1 106 ? -24.138 1.315 6.916 1.00 74.19 106 ASP A O 1
ATOM 926 N N . LYS A 1 107 ? -22.834 2.918 7.778 1.00 77.00 107 LYS A N 1
ATOM 927 C CA . LYS A 1 107 ? -23.176 2.698 9.203 1.00 77.00 107 LYS A CA 1
ATOM 928 C C . LYS A 1 107 ? -22.899 1.280 9.733 1.00 77.00 107 LYS A C 1
ATOM 930 O O . LYS A 1 107 ? -23.232 0.986 10.878 1.00 77.00 107 LYS A O 1
ATOM 935 N N . ARG A 1 108 ? -22.253 0.416 8.949 1.00 77.69 108 ARG A N 1
ATOM 936 C CA . ARG A 1 108 ? -21.807 -0.920 9.354 1.00 77.69 108 ARG A CA 1
ATOM 937 C C . ARG A 1 108 ? -20.322 -0.896 9.672 1.00 77.69 108 ARG A C 1
ATOM 939 O O . ARG A 1 108 ? -19.552 -0.174 9.039 1.00 77.69 108 ARG A O 1
ATOM 946 N N . LYS A 1 109 ? -19.937 -1.687 10.668 1.00 80.75 109 LYS A N 1
ATOM 947 C CA . LYS A 1 109 ? -18.547 -1.895 11.066 1.00 80.75 109 LYS A CA 1
ATOM 948 C C . LYS A 1 109 ? -18.026 -3.161 10.411 1.00 80.75 109 LYS A C 1
ATOM 950 O O . LYS A 1 109 ? -18.697 -4.189 10.427 1.00 80.75 109 LYS A O 1
ATOM 955 N N . TYR A 1 110 ? -16.827 -3.071 9.869 1.00 78.56 110 TYR A N 1
ATOM 956 C CA . TYR A 1 110 ? -16.129 -4.165 9.221 1.00 78.56 110 TYR A CA 1
ATOM 957 C C . TYR A 1 110 ? -14.760 -4.318 9.861 1.00 78.56 110 TYR A C 1
ATOM 959 O O . TYR A 1 110 ? -14.133 -3.331 10.249 1.00 78.56 110 TYR A O 1
ATOM 967 N N . ILE A 1 111 ? -14.299 -5.560 9.944 1.00 81.44 111 ILE A N 1
ATOM 968 C CA . ILE A 1 111 ? -12.947 -5.893 10.375 1.00 81.44 111 ILE A CA 1
ATOM 969 C C . ILE A 1 111 ? -12.229 -6.468 9.165 1.00 81.44 111 ILE A C 1
ATOM 971 O O . ILE A 1 111 ? -12.762 -7.344 8.484 1.00 81.44 111 ILE A O 1
ATOM 975 N N . GLY A 1 112 ? -11.046 -5.941 8.884 1.00 76.31 112 GLY A N 1
ATOM 976 C CA . GLY A 1 112 ? -10.170 -6.456 7.847 1.00 76.31 112 GLY A CA 1
ATOM 977 C C . GLY A 1 112 ? -8.781 -6.725 8.397 1.00 76.31 112 GLY A C 1
ATOM 978 O O . GLY A 1 112 ? -8.368 -6.169 9.418 1.00 76.31 112 GLY A O 1
ATOM 979 N N . GLU A 1 113 ? -8.069 -7.591 7.693 1.00 80.19 113 GLU A N 1
ATOM 980 C CA . GLU A 1 113 ? -6.707 -7.997 8.010 1.00 80.19 113 GLU A CA 1
ATOM 981 C C . GLU A 1 113 ? -5.863 -7.850 6.739 1.00 80.19 113 GLU A C 1
ATOM 983 O O . GLU A 1 113 ? -6.340 -8.084 5.624 1.00 80.19 113 GLU A O 1
ATOM 988 N N . ASN A 1 114 ? -4.624 -7.388 6.883 1.00 78.62 114 ASN A N 1
ATOM 989 C CA . ASN A 1 114 ? -3.642 -7.388 5.807 1.00 78.62 114 ASN A CA 1
ATOM 990 C C . ASN A 1 114 ? -2.318 -7.905 6.361 1.00 78.62 114 ASN A C 1
ATOM 992 O O . ASN A 1 114 ? -1.690 -7.259 7.199 1.00 78.62 114 ASN A O 1
ATOM 996 N N . GLU A 1 115 ? -1.916 -9.078 5.881 1.00 78.38 115 GLU A N 1
ATOM 997 C CA . GLU A 1 115 ? -0.729 -9.772 6.367 1.00 78.38 115 GLU A CA 1
ATOM 998 C C . GLU A 1 115 ? 0.571 -9.130 5.886 1.00 78.38 115 GLU A C 1
ATOM 1000 O O . GLU A 1 115 ? 1.549 -9.109 6.619 1.00 78.38 115 GLU A O 1
ATOM 1005 N N . LYS A 1 116 ? 0.603 -8.573 4.671 1.00 77.19 116 LYS A N 1
ATOM 1006 C CA . LYS A 1 116 ? 1.846 -8.117 4.027 1.00 77.19 116 LYS A CA 1
ATOM 1007 C C . LYS A 1 116 ? 1.819 -6.627 3.705 1.00 77.19 116 LYS A C 1
ATOM 1009 O O . LYS A 1 116 ? 2.270 -6.205 2.639 1.00 77.19 116 LYS A O 1
ATOM 1014 N N . LEU A 1 117 ? 1.312 -5.822 4.633 1.00 68.88 117 LEU A N 1
ATOM 1015 C CA . LEU A 1 117 ? 1.378 -4.372 4.524 1.00 68.88 117 LEU A CA 1
ATOM 1016 C C . LEU A 1 117 ? 2.853 -3.949 4.656 1.00 68.88 117 LEU A C 1
ATOM 1018 O O . LEU A 1 117 ? 3.519 -4.343 5.602 1.00 68.88 117 LEU A O 1
ATOM 1022 N N . PHE A 1 118 ? 3.398 -3.184 3.709 1.00 70.75 118 PHE A N 1
ATOM 1023 C CA . PHE A 1 118 ? 4.799 -2.719 3.722 1.00 70.75 118 PHE A CA 1
ATOM 1024 C C . PHE A 1 118 ? 5.872 -3.814 3.888 1.00 70.75 118 PHE A C 1
ATOM 1026 O O . PHE A 1 118 ? 6.297 -4.147 4.989 1.00 70.75 118 PHE A O 1
ATOM 1033 N N . GLY A 1 119 ? 6.394 -4.316 2.767 1.00 77.69 119 GLY A N 1
ATOM 1034 C CA . GLY A 1 119 ? 7.608 -5.136 2.764 1.00 77.69 119 GLY A CA 1
ATOM 1035 C C . GLY A 1 119 ? 8.879 -4.284 2.774 1.00 77.69 119 GLY A C 1
ATOM 1036 O O . GLY A 1 119 ? 9.095 -3.500 1.847 1.00 77.69 119 GLY A O 1
ATOM 1037 N N . VAL A 1 120 ? 9.732 -4.469 3.782 1.00 83.06 120 VAL A N 1
ATOM 1038 C CA . VAL A 1 120 ? 11.112 -3.965 3.810 1.00 83.06 120 VAL A CA 1
ATOM 1039 C C . VAL A 1 120 ? 12.040 -5.108 3.459 1.00 83.06 120 VAL A C 1
ATOM 1041 O O . VAL A 1 120 ? 12.135 -6.074 4.210 1.00 83.06 120 VAL A O 1
ATOM 1044 N N . TYR A 1 121 ? 12.727 -4.997 2.329 1.00 84.44 121 TYR A N 1
ATOM 1045 C CA . TYR A 1 121 ? 13.635 -6.031 1.853 1.00 84.44 121 TYR A CA 1
ATOM 1046 C C . TYR A 1 121 ? 15.054 -5.805 2.356 1.00 84.44 121 TYR A C 1
ATOM 1048 O O . TYR A 1 121 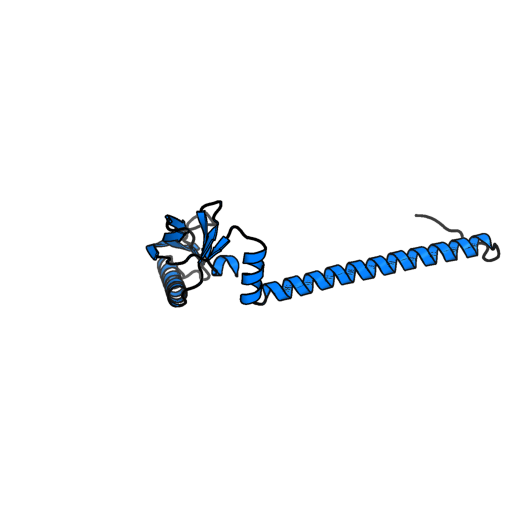? 15.523 -4.678 2.518 1.00 84.44 121 TYR A O 1
ATOM 1056 N N . ARG A 1 122 ? 15.753 -6.912 2.561 1.00 82.00 122 ARG A N 1
ATOM 1057 C CA . ARG A 1 122 ? 17.167 -6.955 2.884 1.00 82.00 122 ARG A CA 1
ATOM 1058 C C . ARG A 1 122 ? 17.986 -6.475 1.691 1.00 82.00 122 ARG A C 1
ATOM 1060 O O . ARG A 1 122 ? 17.997 -7.130 0.652 1.00 82.00 122 ARG A O 1
ATOM 1067 N N . ILE A 1 123 ? 18.688 -5.359 1.867 1.00 82.31 123 ILE A N 1
ATOM 1068 C CA . ILE A 1 123 ? 19.600 -4.801 0.856 1.00 82.31 123 ILE A CA 1
ATOM 1069 C C . ILE A 1 123 ? 21.047 -5.163 1.208 1.00 82.31 123 ILE A C 1
ATOM 1071 O O . ILE A 1 123 ? 21.821 -5.546 0.335 1.00 82.31 123 ILE A O 1
ATOM 1075 N N . ASN A 1 124 ? 21.392 -5.126 2.500 1.00 79.38 124 ASN A N 1
ATOM 1076 C CA . ASN A 1 124 ? 22.742 -5.404 2.978 1.00 79.38 124 ASN A CA 1
ATOM 1077 C C . ASN A 1 124 ? 22.863 -6.807 3.589 1.00 79.38 124 ASN A C 1
ATOM 1079 O O . ASN A 1 124 ? 21.993 -7.266 4.327 1.00 79.38 124 ASN A O 1
ATOM 1083 N N . LEU A 1 125 ? 24.012 -7.454 3.380 1.00 73.81 125 LEU A N 1
ATOM 1084 C CA . LEU A 1 125 ? 24.370 -8.741 4.001 1.00 73.81 125 LEU A CA 1
ATOM 1085 C C . LEU A 1 125 ? 24.455 -8.695 5.537 1.00 73.81 125 LEU A C 1
ATOM 1087 O O . LEU A 1 125 ? 24.421 -9.744 6.172 1.00 73.81 125 LEU A O 1
ATOM 1091 N N . LEU A 1 126 ? 24.555 -7.504 6.131 1.00 78.31 126 LEU A N 1
ATOM 1092 C CA . LEU A 1 126 ? 24.595 -7.291 7.583 1.00 78.31 126 LEU A CA 1
ATOM 1093 C C . LEU A 1 126 ? 23.233 -6.921 8.183 1.00 78.31 126 LEU A C 1
ATOM 1095 O O . LEU A 1 126 ? 23.115 -6.784 9.402 1.00 78.31 126 LEU A O 1
ATOM 1099 N N . ASP A 1 127 ? 22.212 -6.721 7.347 1.00 80.69 127 ASP A N 1
ATOM 1100 C CA . ASP A 1 127 ? 20.855 -6.519 7.840 1.00 80.69 127 ASP A CA 1
ATOM 1101 C C . ASP A 1 127 ? 20.353 -7.865 8.373 1.00 80.69 127 ASP A C 1
ATOM 1103 O O . ASP A 1 127 ? 20.363 -8.866 7.653 1.00 80.69 127 ASP A O 1
ATOM 1107 N N . ASN A 1 128 ? 19.965 -7.908 9.642 1.00 85.81 128 ASN A N 1
ATOM 1108 C CA . ASN A 1 128 ? 19.279 -9.038 10.257 1.00 85.81 128 ASN A CA 1
ATOM 1109 C C . ASN A 1 128 ? 17.777 -8.719 10.362 1.00 85.81 128 ASN A C 1
ATOM 1111 O O . ASN A 1 128 ? 17.34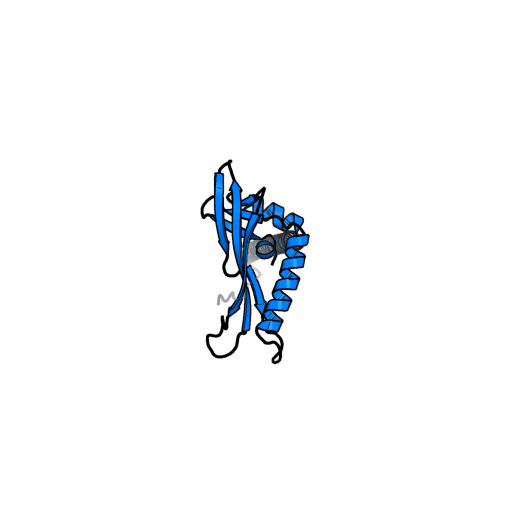4 -7.606 10.055 1.00 85.81 128 ASN A O 1
ATOM 1115 N N . CYS A 1 129 ? 16.976 -9.690 10.798 1.00 86.62 129 CYS A N 1
ATOM 1116 C CA . CYS A 1 129 ? 15.537 -9.494 10.959 1.00 86.62 129 CYS A CA 1
ATOM 1117 C C . CYS A 1 129 ? 15.201 -8.302 11.874 1.00 86.62 129 CYS A C 1
ATOM 1119 O O . CYS A 1 129 ? 14.328 -7.511 11.534 1.00 86.62 129 CYS A O 1
ATOM 1121 N N . GLU A 1 130 ? 15.920 -8.114 12.984 1.00 89.12 130 GLU A N 1
ATOM 1122 C CA . GLU A 1 130 ? 15.696 -6.991 13.908 1.00 89.12 130 GLU A CA 1
ATOM 1123 C C . GLU A 1 130 ? 15.869 -5.632 13.223 1.00 89.12 130 GLU A C 1
ATOM 1125 O O . GLU A 1 130 ? 14.965 -4.802 13.280 1.00 89.12 130 GLU A O 1
ATOM 1130 N N . LYS A 1 131 ? 16.957 -5.438 12.468 1.00 88.19 131 LYS A N 1
ATOM 1131 C CA . LYS A 1 131 ? 17.173 -4.214 11.680 1.00 88.19 131 LYS A CA 1
ATOM 1132 C C . LYS A 1 131 ? 16.094 -3.998 10.624 1.00 88.19 131 LYS A C 1
ATOM 1134 O O . LYS A 1 131 ? 15.722 -2.862 10.339 1.00 88.19 131 LYS A O 1
ATOM 1139 N N . LEU A 1 132 ? 15.598 -5.069 10.003 1.00 88.56 132 LEU A N 1
ATOM 1140 C CA . LEU A 1 132 ? 14.501 -4.961 9.038 1.00 88.56 132 LEU A CA 1
ATOM 1141 C C . LEU A 1 132 ? 13.189 -4.568 9.724 1.00 88.56 132 LEU A C 1
ATOM 1143 O O . LEU A 1 132 ? 12.440 -3.764 9.167 1.00 88.56 132 LEU A O 1
ATOM 1147 N N . LYS A 1 133 ? 12.927 -5.087 10.930 1.00 90.25 133 LYS A N 1
ATOM 1148 C CA . LYS A 1 133 ? 11.766 -4.700 11.738 1.00 90.25 133 LYS A CA 1
ATOM 1149 C C . LYS A 1 133 ? 11.833 -3.237 12.159 1.00 90.25 133 LYS A C 1
ATOM 1151 O O . LYS A 1 133 ? 10.845 -2.536 11.982 1.00 90.25 133 LYS A O 1
ATOM 1156 N N . GLU A 1 134 ? 12.989 -2.769 12.617 1.00 89.31 134 GLU A N 1
ATOM 1157 C CA . GLU A 1 134 ? 13.205 -1.369 12.999 1.00 89.31 134 GLU A CA 1
ATOM 1158 C C . GLU A 1 134 ? 12.951 -0.420 11.815 1.00 89.31 134 GLU A C 1
ATOM 1160 O O . GLU A 1 134 ? 12.170 0.525 11.915 1.00 89.31 134 GLU A O 1
ATOM 1165 N N . LYS A 1 135 ? 13.513 -0.727 10.636 1.00 88.06 135 LYS A N 1
ATOM 1166 C CA . LYS A 1 135 ? 13.244 0.033 9.401 1.00 88.06 135 LYS A CA 1
ATOM 1167 C C . LYS A 1 135 ? 11.756 0.036 9.038 1.00 88.06 135 LYS A C 1
ATOM 1169 O O . LYS A 1 135 ? 11.231 1.055 8.596 1.00 88.06 135 LYS A O 1
ATOM 1174 N N . ASN A 1 136 ? 11.075 -1.097 9.204 1.00 89.12 136 ASN A N 1
ATOM 1175 C CA . ASN A 1 136 ? 9.641 -1.200 8.948 1.00 89.12 136 ASN A CA 1
ATOM 1176 C C . ASN A 1 136 ? 8.827 -0.335 9.923 1.00 89.12 136 ASN A C 1
ATOM 1178 O O . ASN A 1 136 ? 7.921 0.371 9.492 1.00 89.12 136 ASN A O 1
ATOM 1182 N N . GLU A 1 137 ? 9.178 -0.335 11.210 1.00 87.75 137 GLU A N 1
ATOM 1183 C CA . GLU A 1 137 ? 8.524 0.494 12.225 1.00 87.75 137 GLU A CA 1
ATOM 1184 C C . GLU A 1 137 ? 8.678 1.987 11.950 1.00 87.75 137 GLU A C 1
ATOM 1186 O O . GLU A 1 137 ? 7.701 2.725 12.066 1.00 87.75 137 GLU A O 1
ATOM 1191 N N . VAL A 1 138 ? 9.862 2.432 11.521 1.00 87.88 138 VAL A N 1
ATOM 1192 C CA . VAL A 1 138 ? 10.083 3.828 11.115 1.00 87.88 138 VAL A CA 1
ATOM 1193 C C . VAL A 1 138 ? 9.156 4.206 9.957 1.00 87.88 138 VAL A C 1
ATOM 1195 O O . VAL A 1 138 ? 8.414 5.183 10.064 1.00 87.88 138 VAL A O 1
ATOM 1198 N N . LEU A 1 139 ? 9.116 3.391 8.897 1.00 82.62 139 LEU A N 1
ATOM 1199 C CA . LEU A 1 139 ? 8.230 3.622 7.749 1.00 82.62 139 LEU A CA 1
ATOM 1200 C C . LEU A 1 139 ? 6.751 3.617 8.145 1.00 82.62 139 LEU A C 1
ATOM 1202 O O . LEU A 1 139 ? 5.962 4.422 7.650 1.00 82.62 139 LEU A O 1
ATOM 1206 N N . TRP A 1 140 ? 6.361 2.715 9.044 1.00 82.62 140 TRP A N 1
ATOM 1207 C CA . TRP A 1 140 ? 4.999 2.651 9.552 1.00 82.62 140 TRP A CA 1
ATOM 1208 C C . TRP A 1 140 ? 4.628 3.897 10.353 1.00 82.62 140 TRP A C 1
ATOM 1210 O O . TRP A 1 140 ? 3.537 4.436 10.177 1.00 82.62 140 TRP A O 1
ATOM 1220 N N . ASN A 1 141 ? 5.522 4.374 11.217 1.00 83.19 141 ASN A N 1
ATOM 1221 C CA . ASN A 1 141 ? 5.283 5.561 12.028 1.00 83.19 141 ASN A CA 1
ATOM 1222 C C . ASN A 1 141 ? 5.155 6.815 11.155 1.00 83.19 141 ASN A C 1
ATOM 1224 O O . ASN A 1 141 ? 4.259 7.628 11.385 1.00 83.19 141 ASN A O 1
ATOM 1228 N N . GLU A 1 142 ? 5.983 6.943 10.115 1.00 80.50 142 GLU A N 1
ATOM 1229 C CA . GLU A 1 142 ? 5.839 7.996 9.105 1.00 80.50 142 GLU A CA 1
ATOM 1230 C C . GLU A 1 142 ? 4.501 7.891 8.364 1.00 80.50 142 GLU A C 1
ATOM 1232 O O . GLU A 1 142 ? 3.786 8.885 8.222 1.00 80.50 142 GLU A O 1
ATOM 1237 N N . TYR A 1 143 ? 4.118 6.680 7.952 1.00 73.31 143 TYR A N 1
ATOM 1238 C CA . TYR A 1 143 ? 2.842 6.436 7.287 1.00 73.31 143 TYR A CA 1
ATOM 1239 C C . TYR A 1 143 ? 1.644 6.815 8.170 1.00 73.31 143 TYR A C 1
ATOM 1241 O O . TYR A 1 143 ? 0.745 7.536 7.735 1.00 73.31 143 TYR A O 1
ATOM 1249 N N . ASN A 1 144 ? 1.647 6.372 9.426 1.00 73.00 144 ASN A N 1
ATOM 1250 C CA . ASN A 1 144 ? 0.557 6.607 10.367 1.00 73.00 144 ASN A CA 1
ATOM 1251 C C . ASN A 1 144 ? 0.432 8.092 10.747 1.00 73.00 144 ASN A C 1
ATOM 1253 O O . ASN A 1 144 ? -0.673 8.599 10.913 1.00 73.00 144 ASN A O 1
ATOM 1257 N N . LYS A 1 145 ? 1.552 8.824 10.818 1.00 73.56 145 LYS A N 1
ATOM 1258 C CA . LYS A 1 145 ? 1.557 10.270 11.095 1.00 73.56 145 LYS A CA 1
ATOM 1259 C C . LYS A 1 145 ? 0.908 11.093 9.976 1.00 73.56 145 LYS A C 1
ATOM 1261 O O . LYS A 1 145 ? 0.333 12.145 10.243 1.00 73.56 145 LYS A O 1
ATOM 1266 N N . ASN A 1 146 ? 0.973 10.607 8.739 1.00 63.66 146 ASN A N 1
ATOM 1267 C CA . ASN A 1 146 ? 0.521 11.331 7.553 1.00 63.66 146 ASN A CA 1
ATOM 1268 C C . ASN A 1 146 ? -0.965 11.113 7.204 1.00 63.66 146 ASN A C 1
ATOM 1270 O O . ASN A 1 146 ? -1.429 11.684 6.218 1.00 63.66 146 ASN A O 1
ATOM 1274 N N . ASN A 1 147 ? -1.722 10.327 7.989 1.00 64.44 147 ASN A N 1
ATOM 1275 C CA . ASN A 1 147 ? -3.160 10.071 7.780 1.00 64.44 147 ASN A CA 1
ATOM 1276 C C . ASN A 1 147 ? -3.514 9.747 6.316 1.00 64.44 147 ASN A C 1
ATOM 1278 O O . ASN A 1 147 ? -4.473 10.282 5.747 1.00 64.44 147 ASN A O 1
ATOM 1282 N N . TYR A 1 148 ? -2.712 8.891 5.680 1.00 64.12 148 TYR A N 1
ATOM 1283 C CA . TYR A 1 148 ? -2.921 8.537 4.283 1.00 64.12 148 TYR A CA 1
ATOM 1284 C C . TYR A 1 148 ? -4.326 7.951 4.058 1.00 64.12 148 TYR A C 1
ATOM 1286 O O . TYR A 1 148 ? -4.791 7.126 4.851 1.00 64.12 148 TYR A O 1
ATOM 1294 N N . PRO A 1 149 ? -5.025 8.361 2.983 1.00 64.06 149 PRO A N 1
ATOM 1295 C CA . PRO A 1 149 ? -6.374 7.894 2.715 1.00 64.06 149 PRO A CA 1
ATOM 1296 C C . PRO A 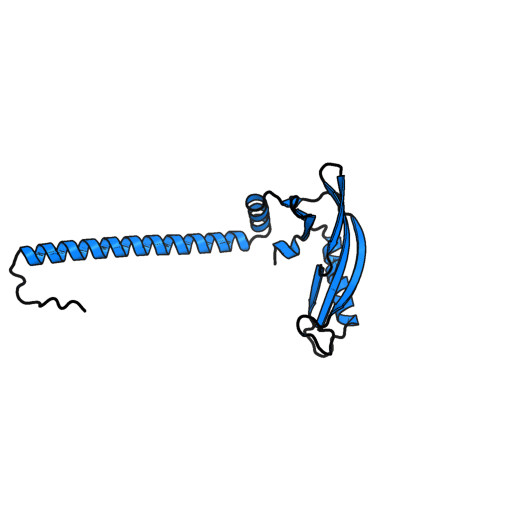1 149 ? -6.366 6.393 2.412 1.00 64.06 149 PRO A C 1
ATOM 1298 O O . PRO A 1 149 ? -5.622 5.917 1.554 1.00 64.06 149 PRO A O 1
ATOM 1301 N N . LEU A 1 150 ? -7.229 5.662 3.111 1.00 69.00 150 LEU A N 1
ATOM 1302 C CA . LEU A 1 150 ? -7.451 4.234 2.916 1.00 69.00 150 LEU A CA 1
ATOM 1303 C C . LEU A 1 150 ? -8.696 4.028 2.060 1.00 69.00 150 LEU A C 1
ATOM 1305 O O . LEU A 1 150 ? -9.707 4.712 2.248 1.00 69.00 150 LEU A O 1
ATOM 1309 N N . TYR A 1 151 ? -8.624 3.082 1.129 1.00 70.00 151 TYR A N 1
ATOM 1310 C CA . TYR A 1 151 ? -9.736 2.739 0.252 1.00 70.00 151 TYR A CA 1
ATOM 1311 C C . TYR A 1 151 ? -10.130 1.284 0.471 1.00 70.00 151 TYR A C 1
ATOM 1313 O O . TYR A 1 151 ? -9.274 0.402 0.477 1.00 70.00 151 TYR A O 1
ATOM 1321 N N . ALA A 1 152 ? -11.427 1.031 0.624 1.00 64.12 152 ALA A N 1
ATOM 1322 C CA . ALA A 1 152 ? -11.980 -0.314 0.708 1.00 64.12 152 ALA A CA 1
ATOM 1323 C C . ALA A 1 152 ? -12.776 -0.622 -0.556 1.00 64.12 152 ALA A C 1
ATOM 1325 O O . ALA A 1 152 ? -13.522 0.222 -1.057 1.00 64.12 152 ALA A O 1
ATOM 1326 N N . ASN A 1 153 ? -12.625 -1.844 -1.052 1.00 69.31 153 ASN A N 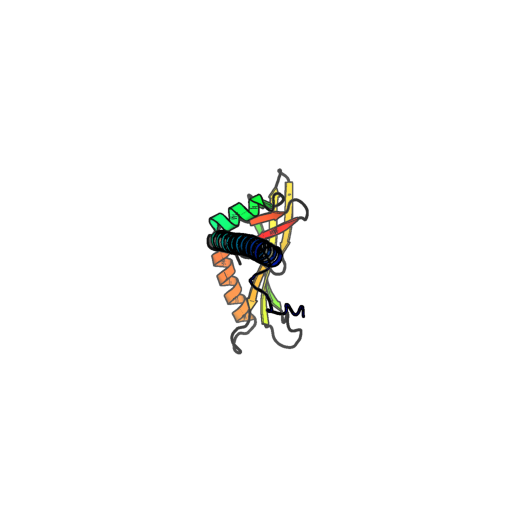1
ATOM 1327 C CA . ASN A 1 153 ? -13.433 -2.383 -2.128 1.00 69.31 153 ASN A CA 1
ATOM 1328 C C . ASN A 1 153 ? -14.730 -2.963 -1.558 1.00 69.31 153 ASN A C 1
ATOM 1330 O O . ASN A 1 153 ? -14.702 -3.957 -0.829 1.00 69.31 153 ASN A O 1
ATOM 1334 N N . ILE A 1 154 ? -15.859 -2.371 -1.937 1.00 65.94 154 ILE A N 1
ATOM 1335 C CA . ILE A 1 154 ? -17.197 -2.751 -1.472 1.00 65.94 154 ILE A CA 1
ATOM 1336 C C . ILE A 1 154 ? -17.567 -4.179 -1.906 1.00 65.94 154 ILE A C 1
ATOM 1338 O O . ILE A 1 154 ? -18.328 -4.849 -1.216 1.00 65.94 154 ILE A O 1
ATOM 1342 N N . SER A 1 155 ? -17.019 -4.676 -3.020 1.00 63.44 155 SER A N 1
ATOM 1343 C CA . SER A 1 155 ? -17.383 -5.988 -3.568 1.00 63.44 155 SER A CA 1
ATOM 1344 C C . SER A 1 155 ? -16.671 -7.161 -2.893 1.00 63.44 155 SER A C 1
ATOM 1346 O O . SER A 1 155 ? -17.232 -8.246 -2.846 1.00 63.44 155 SER A O 1
ATOM 1348 N N . ASN A 1 156 ? -15.443 -6.963 -2.400 1.00 60.41 156 ASN A N 1
ATOM 1349 C CA . ASN A 1 156 ? -14.561 -8.064 -1.976 1.00 60.41 156 ASN A CA 1
ATOM 1350 C C . ASN A 1 156 ? -13.868 -7.830 -0.622 1.00 60.41 156 ASN A C 1
ATOM 1352 O O . ASN A 1 156 ? -12.914 -8.539 -0.305 1.00 60.41 156 ASN A O 1
ATOM 1356 N N . SER A 1 157 ? -14.275 -6.812 0.145 1.00 55.22 157 SER A N 1
ATOM 1357 C CA . SER A 1 157 ? -13.732 -6.496 1.482 1.00 55.22 157 SER A CA 1
ATOM 1358 C C . SER A 1 157 ? -12.209 -6.278 1.531 1.00 55.22 157 SER A C 1
ATOM 1360 O O . SER A 1 157 ? -11.615 -6.266 2.606 1.00 55.22 157 SER A O 1
ATOM 1362 N N . LYS A 1 158 ? -11.560 -6.092 0.374 1.00 61.59 158 LYS A N 1
ATOM 1363 C CA . LYS A 1 158 ? -10.125 -5.812 0.264 1.00 61.59 158 LYS A CA 1
ATOM 1364 C C . LYS A 1 158 ? -9.869 -4.333 0.515 1.00 61.59 158 LYS A C 1
ATOM 1366 O O . LYS A 1 158 ? -10.564 -3.492 -0.051 1.00 61.59 158 LYS A O 1
ATOM 1371 N N . ILE A 1 159 ? -8.840 -4.022 1.297 1.00 63.03 159 ILE A N 1
ATOM 1372 C CA . ILE A 1 159 ? -8.345 -2.654 1.475 1.00 63.03 159 ILE A CA 1
ATOM 1373 C C . ILE A 1 159 ? -7.053 -2.467 0.694 1.00 63.03 159 ILE A C 1
ATOM 1375 O O . ILE A 1 159 ? -6.187 -3.339 0.689 1.00 63.03 159 ILE A O 1
ATOM 1379 N N . LEU A 1 160 ? -6.936 -1.307 0.055 1.00 65.44 160 LEU A N 1
ATOM 1380 C CA . LEU A 1 160 ? -5.695 -0.805 -0.509 1.00 65.44 160 LEU A CA 1
ATOM 1381 C C . LEU A 1 160 ? -5.292 0.442 0.262 1.00 65.44 160 LEU A C 1
ATOM 1383 O O . LEU A 1 160 ? -6.100 1.347 0.506 1.00 65.44 160 LEU A O 1
ATOM 1387 N N . THR A 1 161 ? -4.018 0.487 0.632 1.00 56.38 161 THR A N 1
ATOM 1388 C CA . THR A 1 161 ? -3.415 1.740 1.064 1.00 56.38 161 THR A CA 1
ATOM 1389 C C . THR A 1 161 ? -3.173 2.622 -0.151 1.00 56.38 161 THR A C 1
ATOM 1391 O O . THR A 1 161 ? -2.949 2.128 -1.258 1.00 56.38 161 THR A O 1
ATOM 1394 N N . SER A 1 162 ? -3.168 3.942 0.041 1.00 53.81 162 SER A N 1
ATOM 1395 C CA . SER A 1 162 ? -2.712 4.861 -1.004 1.00 53.81 162 SER A CA 1
ATOM 1396 C C . SER A 1 162 ? -1.329 4.462 -1.532 1.00 53.81 162 SER A C 1
ATOM 1398 O O . SER A 1 162 ? -1.074 4.558 -2.722 1.00 53.81 162 SER A O 1
ATOM 1400 N N . ASN A 1 163 ? -0.441 3.945 -0.679 1.00 52.47 163 ASN A N 1
ATOM 1401 C CA . ASN A 1 163 ? 0.890 3.518 -1.106 1.00 52.47 163 ASN A CA 1
ATOM 1402 C C . ASN A 1 163 ? 0.869 2.296 -2.041 1.00 52.47 163 ASN A C 1
ATOM 1404 O O . ASN A 1 163 ? 1.679 2.238 -2.962 1.00 52.47 163 ASN A O 1
ATOM 1408 N N . ASP A 1 164 ? -0.072 1.365 -1.866 1.00 53.62 164 ASP A N 1
ATOM 1409 C CA . ASP A 1 164 ? -0.260 0.239 -2.795 1.00 53.62 164 ASP A CA 1
ATOM 1410 C C . ASP A 1 164 ? -0.861 0.692 -4.135 1.00 53.62 164 ASP A C 1
ATOM 1412 O O . ASP A 1 164 ? -0.601 0.084 -5.170 1.00 53.62 164 ASP A O 1
ATOM 1416 N N . LEU A 1 165 ? -1.634 1.782 -4.127 1.00 47.06 165 LEU A N 1
ATOM 1417 C CA . LEU A 1 165 ? -2.193 2.407 -5.330 1.00 47.06 165 LEU A CA 1
ATOM 1418 C C . LEU A 1 165 ? -1.181 3.274 -6.082 1.00 47.06 165 LEU A C 1
ATOM 1420 O O . LEU A 1 165 ? -1.332 3.482 -7.286 1.00 47.06 165 LEU A O 1
ATOM 1424 N N . PHE A 1 166 ? -0.186 3.820 -5.376 1.00 46.97 166 PHE A N 1
ATOM 1425 C CA . PHE A 1 166 ? 0.718 4.843 -5.902 1.00 46.97 166 PHE A CA 1
ATOM 1426 C C . PHE A 1 166 ? 2.160 4.387 -6.127 1.00 46.97 166 PHE A C 1
ATOM 1428 O O . PHE A 1 166 ? 2.888 5.150 -6.766 1.00 46.97 166 PHE A O 1
ATOM 1435 N N . LYS A 1 167 ? 2.528 3.162 -5.727 1.00 45.69 167 LYS A N 1
ATOM 1436 C CA . LYS A 1 167 ? 3.734 2.479 -6.224 1.00 45.69 167 LYS A CA 1
ATOM 1437 C C . LYS A 1 167 ? 3.737 2.299 -7.746 1.00 45.69 167 LYS A C 1
ATOM 1439 O O . LYS A 1 167 ? 2.672 2.472 -8.397 1.00 45.69 167 LYS A O 1
#

Radius of gyration: 29.08 Å; chains: 1; bounding box: 48×35×90 Å